Protein AF-A0A1J3DCC1-F1 (afdb_monomer_lite)

InterPro domains:
  IPR000403 Phosphatidylinositol 3-/4-kinase, catalytic domain [PF00454] (2-61)
  IPR044571 Phosphatidylinositol 4-kinase gamma 1-8 [PTHR45800] (1-84)

Organism: Noccaea caerulescens (NCBI:txid107243)

Secondary structure (DSSP, 8-state):
-TTSPPPHHHHHHHHH--HHHHHHHHHHH-TTS-HHHHHHHHHHHHHHHHHHHTT--HHHHHHHHS----TT--PPPHHHHHH-

Foldseek 3Di:
DQQDWDDPVRLVVLLPDDLVVVLVVCVVPPVPDDPLVSLLSSVLSVLSNVCSVVRHGNVRSVVLQDDDPPPDDPDDRPSRVSRD

Structure (mmCIF, N/CA/C/O backbone):
data_AF-A0A1J3DCC1-F1
#
_entry.id   AF-A0A1J3DCC1-F1
#
loop_
_atom_site.group_PDB
_atom_site.id
_atom_site.type_symbol
_atom_site.label_atom_id
_atom_site.label_alt_id
_atom_site.label_comp_id
_atom_site.label_asym_id
_atom_site.label_entity_id
_atom_site.label_seq_id
_atom_site.pdbx_PDB_ins_code
_atom_site.Cartn_x
_atom_site.Cartn_y
_atom_site.Cartn_z
_atom_site.occupancy
_atom_site.B_iso_or_equiv
_atom_site.auth_seq_id
_atom_site.auth_comp_id
_atom_site.auth_asym_id
_atom_site.auth_atom_id
_atom_site.pdbx_PDB_model_num
ATOM 1 N N . GLN A 1 1 ? -0.335 9.170 17.091 1.00 62.56 1 GLN A N 1
ATOM 2 C CA . GLN A 1 1 ? -1.020 9.269 15.783 1.00 62.56 1 GLN A CA 1
ATOM 3 C C . GLN A 1 1 ? -1.246 7.896 15.154 1.00 62.56 1 GLN A C 1
ATOM 5 O O . GLN A 1 1 ? -2.368 7.643 14.765 1.00 62.56 1 GLN A O 1
ATOM 10 N N . ALA A 1 2 ? -0.263 6.983 15.127 1.00 76.56 2 ALA A N 1
ATOM 11 C CA . ALA A 1 2 ? -0.408 5.684 14.448 1.00 76.56 2 ALA A CA 1
ATOM 12 C C . ALA A 1 2 ? -1.493 4.730 15.006 1.00 76.56 2 ALA A C 1
ATOM 14 O O . ALA A 1 2 ? -1.984 3.886 14.271 1.00 76.56 2 ALA A O 1
ATOM 15 N N . LEU A 1 3 ? -1.879 4.868 16.280 1.00 82.12 3 LEU A N 1
ATOM 16 C CA . LEU A 1 3 ? -2.944 4.069 16.912 1.00 82.12 3 LEU A CA 1
ATOM 17 C C . LEU A 1 3 ? -4.355 4.641 16.695 1.00 82.12 3 LEU A C 1
ATOM 19 O O . LEU A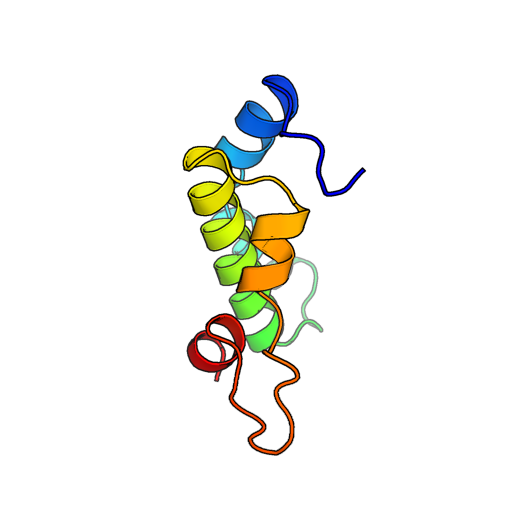 1 3 ? -5.333 4.058 17.151 1.00 82.12 3 LEU A O 1
ATOM 23 N N . VAL A 1 4 ? -4.468 5.817 16.072 1.00 88.38 4 VAL A N 1
ATOM 24 C CA . VAL A 1 4 ? -5.768 6.433 15.794 1.00 88.38 4 VAL A CA 1
ATOM 25 C C . VAL A 1 4 ? -6.355 5.744 14.556 1.00 88.38 4 VAL A C 1
ATOM 27 O O . VAL A 1 4 ? -5.638 5.627 13.558 1.00 88.38 4 VAL A O 1
ATOM 30 N N . PRO A 1 5 ? -7.615 5.272 14.600 1.00 88.62 5 PRO A N 1
ATOM 31 C CA . PRO A 1 5 ? -8.291 4.748 13.419 1.00 88.62 5 PRO A CA 1
ATOM 32 C C . PRO A 1 5 ? -8.381 5.800 12.314 1.00 88.62 5 PRO A C 1
ATOM 34 O O . PRO A 1 5 ? -8.437 6.999 12.593 1.00 88.62 5 PRO A O 1
ATOM 37 N N . PHE A 1 6 ? -8.450 5.352 11.064 1.00 92.62 6 PHE A N 1
ATOM 38 C CA . PHE A 1 6 ? -8.727 6.248 9.947 1.00 92.62 6 PHE A CA 1
ATOM 39 C C . PHE A 1 6 ? -10.113 6.886 10.094 1.00 92.62 6 PHE A C 1
ATOM 41 O O . PHE A 1 6 ? -11.087 6.222 10.450 1.00 92.62 6 PHE A O 1
ATOM 48 N N . SER A 1 7 ? -10.202 8.176 9.788 1.00 95.50 7 SER A N 1
ATOM 49 C CA . SER A 1 7 ? -11.468 8.884 9.603 1.00 95.50 7 SER A CA 1
ATOM 50 C C . SER A 1 7 ? -12.189 8.417 8.336 1.00 95.50 7 SER A C 1
ATOM 52 O O . SER A 1 7 ? -11.568 7.901 7.405 1.00 95.50 7 SER A O 1
ATOM 54 N N . ASP A 1 8 ? -13.495 8.679 8.243 1.00 95.88 8 ASP A N 1
ATOM 55 C CA . ASP A 1 8 ? -14.294 8.330 7.059 1.00 95.88 8 ASP A CA 1
ATOM 56 C C . ASP A 1 8 ? -13.724 8.939 5.770 1.00 95.88 8 ASP A C 1
ATOM 58 O O . ASP A 1 8 ? -13.675 8.290 4.725 1.00 95.88 8 ASP A O 1
ATOM 62 N N . THR A 1 9 ? -13.224 10.175 5.849 1.00 97.00 9 THR A N 1
ATOM 63 C CA . THR A 1 9 ? -12.579 10.855 4.720 1.00 97.00 9 THR A CA 1
ATOM 64 C C . THR A 1 9 ? -11.277 10.180 4.296 1.00 97.00 9 THR A C 1
ATOM 66 O O . THR A 1 9 ? -10.997 10.085 3.102 1.00 97.00 9 THR A O 1
ATOM 69 N N . GLU A 1 10 ? -10.489 9.676 5.249 1.00 96.12 10 GLU A N 1
ATOM 70 C CA . GLU A 1 10 ? -9.254 8.941 4.957 1.00 96.12 10 GLU A CA 1
ATOM 71 C C . GLU A 1 10 ? -9.563 7.561 4.370 1.00 96.12 10 GLU A C 1
ATOM 73 O O . GLU A 1 10 ? -8.949 7.173 3.379 1.00 96.12 10 GLU A O 1
ATOM 78 N N . LEU A 1 11 ? -10.558 6.848 4.905 1.00 96.94 11 LEU A N 1
ATOM 79 C CA . LEU A 1 11 ? -11.028 5.572 4.356 1.00 96.94 11 LEU A CA 1
ATOM 80 C C . LEU A 1 11 ? -11.555 5.733 2.924 1.00 96.94 11 LEU A C 1
ATOM 82 O O . LEU A 1 11 ? -11.231 4.936 2.038 1.00 96.94 11 LEU A O 1
ATOM 86 N N . GLN A 1 12 ? -12.320 6.795 2.662 1.00 97.88 12 GLN A N 1
ATOM 87 C CA . GLN A 1 12 ? -12.788 7.114 1.318 1.00 97.88 12 GLN A CA 1
ATOM 88 C C . GLN A 1 12 ? -11.617 7.436 0.383 1.00 97.88 12 GLN A C 1
ATOM 90 O O . GLN A 1 12 ? -11.588 6.955 -0.747 1.00 97.88 12 GLN A O 1
ATOM 95 N N . TYR A 1 13 ? -10.629 8.207 0.836 1.00 97.62 13 TYR A N 1
ATOM 96 C CA . TYR A 1 13 ? -9.432 8.482 0.043 1.00 97.62 13 TYR A CA 1
ATOM 97 C C . TYR A 1 13 ? -8.666 7.193 -0.290 1.00 97.62 13 TYR A C 1
ATOM 99 O O . TYR A 1 13 ? -8.423 6.906 -1.461 1.00 97.62 13 TYR A O 1
ATOM 107 N N . ILE A 1 14 ? -8.364 6.375 0.723 1.00 97.31 14 ILE A N 1
ATOM 108 C CA . ILE A 1 14 ? -7.633 5.112 0.573 1.00 97.31 14 ILE A CA 1
ATOM 109 C C . ILE A 1 14 ? -8.372 4.169 -0.385 1.00 97.31 14 ILE A C 1
ATOM 111 O O . ILE A 1 14 ? -7.765 3.615 -1.302 1.00 97.31 14 ILE A O 1
ATOM 115 N N . SER A 1 15 ? -9.690 4.010 -0.230 1.00 97.38 15 SER A N 1
ATOM 116 C CA . SER A 1 15 ? -10.485 3.119 -1.088 1.00 97.38 15 SER A CA 1
ATOM 117 C C . SER A 1 15 ? -10.483 3.531 -2.568 1.00 97.38 15 SER A C 1
ATOM 119 O O . SER A 1 15 ? -10.584 2.658 -3.435 1.00 97.38 15 SER A O 1
ATOM 121 N N . ASN A 1 16 ? -10.269 4.815 -2.868 1.00 97.94 16 ASN A N 1
ATOM 122 C CA . ASN A 1 16 ? -10.221 5.352 -4.229 1.00 97.94 16 ASN A CA 1
ATOM 123 C C . ASN A 1 16 ? -8.831 5.317 -4.887 1.00 97.94 16 ASN A C 1
ATOM 125 O O . ASN A 1 16 ? -8.740 5.585 -6.083 1.00 97.94 16 ASN A O 1
ATOM 129 N N . LEU A 1 17 ? -7.759 4.970 -4.162 1.00 97.88 17 LEU A N 1
ATOM 130 C CA . LEU A 1 17 ? -6.414 4.864 -4.746 1.00 97.88 17 LEU A CA 1
ATOM 131 C C . LEU A 1 17 ? -6.371 3.803 -5.855 1.00 97.88 17 LEU A C 1
ATOM 133 O O . L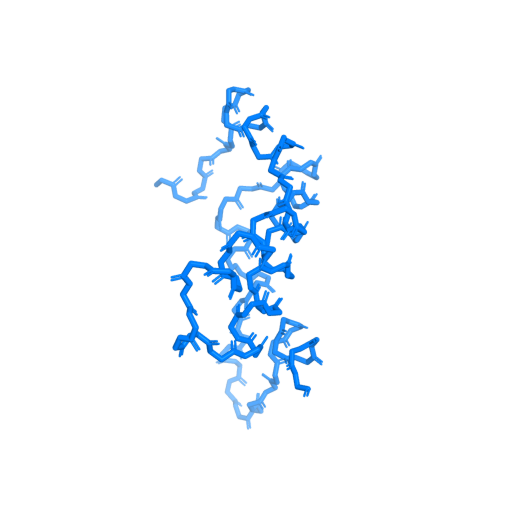EU A 1 17 ? -6.836 2.681 -5.646 1.00 97.88 17 LEU A O 1
ATOM 137 N N . ASP A 1 18 ? -5.776 4.114 -7.005 1.00 97.88 18 ASP A N 1
ATOM 138 C CA . ASP A 1 18 ? -5.591 3.158 -8.100 1.00 97.88 18 ASP A CA 1
ATOM 139 C C . ASP A 1 18 ? -4.095 2.855 -8.281 1.00 97.88 18 ASP A C 1
ATOM 141 O O . ASP A 1 18 ? -3.394 3.582 -8.989 1.00 97.88 18 ASP A O 1
ATOM 145 N N . PRO A 1 19 ? -3.589 1.766 -7.671 1.00 96.44 19 PRO A N 1
ATOM 146 C CA . PRO A 1 19 ? -2.168 1.446 -7.718 1.00 96.44 19 PRO A CA 1
ATOM 147 C C . PRO A 1 19 ? -1.648 1.198 -9.136 1.00 96.44 19 PRO A C 1
ATOM 149 O O . PRO A 1 19 ? -0.458 1.387 -9.383 1.00 96.44 19 PRO A O 1
ATOM 152 N N . PHE A 1 20 ? -2.498 0.763 -10.070 1.00 96.62 20 PHE A N 1
ATOM 153 C CA . PHE A 1 20 ? -2.073 0.481 -11.439 1.00 96.62 20 PHE A CA 1
ATOM 154 C C . PHE A 1 20 ? -1.980 1.759 -12.261 1.00 96.62 20 PHE A C 1
ATOM 156 O O . PHE A 1 20 ? -0.997 1.934 -12.983 1.00 96.62 20 PHE A O 1
ATOM 163 N N . LYS A 1 21 ? -2.944 2.668 -12.095 1.00 97.69 21 LYS A N 1
ATOM 164 C CA . LYS A 1 21 ? -2.901 3.996 -12.712 1.00 97.69 21 LYS A CA 1
ATOM 165 C C . LYS A 1 21 ? -1.723 4.820 -12.194 1.00 97.69 21 LYS A C 1
ATOM 167 O O . LYS A 1 21 ? -1.002 5.419 -12.990 1.00 97.69 21 LYS A O 1
ATOM 172 N N . ASP A 1 22 ? -1.475 4.792 -10.886 1.00 96.19 22 ASP A N 1
ATOM 173 C CA . ASP A 1 22 ? -0.326 5.476 -10.283 1.00 96.19 22 ASP A CA 1
ATOM 174 C C . ASP A 1 22 ? 0.996 4.879 -10.789 1.00 96.19 22 ASP A C 1
ATOM 176 O O . ASP A 1 22 ? 1.933 5.601 -11.128 1.00 96.19 22 ASP A O 1
ATOM 180 N N . ALA A 1 23 ? 1.067 3.551 -10.918 1.00 95.62 23 ALA A N 1
ATOM 181 C CA . ALA A 1 23 ? 2.234 2.869 -11.463 1.00 95.62 23 ALA A CA 1
ATOM 182 C C . ALA A 1 23 ? 2.470 3.158 -12.954 1.00 95.62 23 ALA A C 1
ATOM 184 O O . ALA A 1 23 ? 3.620 3.196 -13.388 1.00 95.62 23 ALA A O 1
ATOM 185 N N . GLU A 1 24 ? 1.420 3.316 -13.760 1.00 96.44 24 GLU A N 1
ATOM 186 C CA . GLU A 1 24 ? 1.535 3.738 -15.160 1.00 96.44 24 GLU A CA 1
ATOM 187 C C . GLU A 1 24 ? 2.075 5.168 -15.252 1.00 96.44 24 GLU A C 1
ATOM 189 O O . GLU A 1 24 ? 3.066 5.403 -15.945 1.00 96.44 24 GLU A O 1
ATOM 194 N N . LEU A 1 25 ? 1.495 6.093 -14.482 1.00 96.44 25 LEU A N 1
ATOM 195 C CA . LEU A 1 25 ? 1.948 7.480 -14.420 1.00 96.44 25 LEU A CA 1
ATOM 196 C C . LEU A 1 25 ? 3.427 7.563 -14.027 1.00 96.44 25 LEU A C 1
ATOM 198 O O . LEU A 1 25 ? 4.209 8.216 -14.707 1.00 96.44 25 LEU A O 1
ATOM 202 N N . LEU A 1 26 ? 3.848 6.848 -12.982 1.00 95.19 26 LEU A N 1
ATOM 203 C CA . LEU A 1 26 ? 5.240 6.884 -12.525 1.00 95.19 26 LEU A CA 1
ATOM 204 C C . LEU A 1 26 ? 6.221 6.270 -13.525 1.00 95.19 26 LEU A C 1
ATOM 206 O O . LEU A 1 26 ? 7.344 6.754 -13.634 1.00 95.19 26 LEU A O 1
ATOM 210 N N . ARG A 1 27 ? 5.820 5.236 -14.274 1.00 93.75 27 ARG A N 1
ATOM 211 C CA . ARG A 1 27 ? 6.664 4.684 -15.347 1.00 93.75 27 ARG A CA 1
ATOM 212 C C . ARG A 1 27 ? 6.868 5.679 -16.487 1.00 93.75 27 ARG A C 1
ATOM 214 O O . ARG A 1 27 ? 7.953 5.689 -17.058 1.00 93.75 27 ARG A O 1
ATOM 221 N N . ASN A 1 28 ? 5.852 6.485 -16.794 1.00 93.94 28 ASN A N 1
ATOM 222 C CA . ASN A 1 28 ? 5.897 7.473 -17.873 1.00 93.94 28 ASN A CA 1
ATOM 223 C C . ASN A 1 28 ? 6.640 8.754 -17.466 1.00 93.94 28 ASN A C 1
ATOM 225 O O . ASN A 1 28 ? 7.346 9.341 -18.280 1.00 93.94 28 ASN A O 1
ATOM 229 N N . GLU A 1 29 ? 6.498 9.184 -16.211 1.00 95.06 29 GLU A N 1
ATOM 230 C CA . GLU A 1 29 ? 7.065 10.453 -15.737 1.00 95.06 29 GLU A CA 1
ATOM 231 C C . GLU A 1 29 ? 8.463 10.293 -15.119 1.00 95.06 29 GLU A C 1
ATOM 233 O O . GLU A 1 29 ? 9.293 11.199 -15.200 1.00 95.06 29 GLU A O 1
ATOM 238 N N . LEU A 1 30 ? 8.761 9.144 -14.501 1.00 92.00 30 LEU A N 1
ATOM 239 C CA . LEU A 1 30 ? 9.989 8.928 -13.732 1.00 92.00 30 LEU A CA 1
ATOM 240 C C . LEU A 1 30 ? 10.762 7.706 -14.237 1.00 92.00 30 LEU A C 1
ATOM 242 O O . LEU A 1 30 ? 10.883 6.687 -13.561 1.00 92.00 30 LEU A O 1
ATOM 246 N N . HIS A 1 31 ? 11.373 7.836 -15.414 1.00 80.56 31 HIS A N 1
ATOM 247 C CA . HIS A 1 31 ? 12.161 6.769 -16.047 1.00 80.56 31 HIS A CA 1
ATOM 248 C C . HIS A 1 31 ? 13.359 6.255 -15.218 1.00 80.56 31 HIS A C 1
ATOM 250 O O . HIS A 1 31 ? 13.904 5.196 -15.522 1.00 80.56 31 HIS A O 1
ATOM 256 N N . SER A 1 32 ? 13.795 6.986 -14.186 1.00 89.88 32 SER A N 1
ATOM 257 C CA . SER A 1 32 ? 14.880 6.575 -13.283 1.00 89.88 32 SER A CA 1
ATOM 258 C C . SER A 1 32 ? 14.430 5.640 -12.155 1.00 89.88 32 SER A C 1
ATOM 260 O O . SER A 1 32 ? 15.281 5.073 -11.465 1.00 89.88 32 SER A O 1
ATOM 262 N N . LEU A 1 33 ? 13.120 5.465 -11.944 1.00 90.50 33 LEU A N 1
ATOM 263 C CA . LEU A 1 33 ? 12.597 4.579 -10.908 1.00 90.50 33 LEU A CA 1
ATOM 264 C C . LEU A 1 33 ? 12.753 3.109 -11.334 1.00 90.50 33 LEU A C 1
ATOM 266 O O . LEU A 1 33 ? 12.268 2.714 -12.397 1.00 90.50 33 LEU A O 1
ATOM 270 N N . PRO A 1 34 ? 13.393 2.258 -10.513 1.00 90.44 34 PRO A N 1
ATOM 271 C CA . PRO A 1 34 ? 13.526 0.848 -10.839 1.00 90.44 34 PRO A CA 1
ATOM 272 C C . PRO A 1 34 ? 12.161 0.151 -10.827 1.00 90.44 34 PRO A C 1
ATOM 274 O O . PRO A 1 34 ? 11.288 0.451 -10.011 1.00 90.44 34 PRO A O 1
ATOM 277 N N . ALA A 1 35 ? 11.996 -0.859 -11.686 1.00 88.44 35 ALA A N 1
ATOM 278 C CA . ALA A 1 35 ? 10.756 -1.632 -11.771 1.00 88.44 35 ALA A CA 1
ATOM 279 C C . ALA A 1 35 ? 10.347 -2.273 -10.428 1.00 88.44 35 ALA A C 1
ATOM 281 O O . ALA A 1 35 ? 9.156 -2.449 -10.174 1.00 88.44 35 ALA A O 1
ATOM 282 N N . SER A 1 36 ? 11.313 -2.594 -9.560 1.00 87.38 36 SER A N 1
ATOM 283 C CA . SER A 1 36 ? 11.064 -3.094 -8.203 1.00 87.38 36 SER A CA 1
ATOM 284 C C . SER A 1 36 ? 10.370 -2.064 -7.314 1.00 87.38 36 SER A C 1
ATOM 286 O O . SER A 1 36 ? 9.434 -2.421 -6.609 1.00 87.38 36 SER A O 1
ATOM 288 N N . ALA A 1 37 ? 10.745 -0.786 -7.389 1.00 90.00 37 ALA A N 1
ATOM 289 C CA . ALA A 1 37 ? 10.095 0.269 -6.616 1.00 90.00 37 ALA A CA 1
ATOM 290 C C . ALA A 1 37 ? 8.634 0.468 -7.045 1.00 90.00 37 ALA A C 1
ATOM 292 O O . ALA A 1 37 ? 7.761 0.648 -6.199 1.00 90.00 37 ALA A O 1
ATOM 293 N N . ILE A 1 38 ? 8.344 0.340 -8.345 1.00 93.44 38 ILE A N 1
ATOM 294 C CA . ILE A 1 38 ? 6.964 0.366 -8.845 1.00 93.44 38 ILE A CA 1
ATOM 295 C C . ILE A 1 38 ? 6.162 -0.842 -8.333 1.00 93.44 38 ILE A C 1
ATOM 297 O O . ILE A 1 38 ? 4.997 -0.692 -7.972 1.00 93.44 38 ILE A O 1
ATOM 301 N N . ARG A 1 39 ? 6.767 -2.037 -8.251 1.00 89.81 39 ARG A N 1
ATOM 302 C CA . ARG A 1 39 ? 6.108 -3.208 -7.642 1.00 89.81 39 ARG A CA 1
ATOM 303 C C . ARG A 1 39 ? 5.816 -2.988 -6.158 1.00 89.81 39 ARG A C 1
ATOM 305 O O . ARG A 1 39 ? 4.692 -3.241 -5.738 1.00 89.81 39 ARG A O 1
ATOM 312 N N . VAL A 1 40 ? 6.783 -2.465 -5.400 1.00 90.12 40 VAL A N 1
ATOM 313 C CA . VAL A 1 40 ? 6.603 -2.131 -3.977 1.00 90.12 40 VAL A CA 1
ATOM 314 C C . VAL A 1 40 ? 5.451 -1.148 -3.798 1.00 90.12 40 VAL A C 1
ATOM 316 O O . VAL A 1 40 ? 4.587 -1.391 -2.966 1.00 90.12 40 VAL A O 1
ATOM 319 N N . LEU A 1 41 ? 5.373 -0.091 -4.614 1.00 93.00 41 LEU A N 1
ATOM 320 C CA . LEU A 1 41 ? 4.250 0.849 -4.580 1.00 93.00 41 LEU A CA 1
ATOM 321 C C . LEU A 1 41 ? 2.905 0.135 -4.754 1.00 93.00 41 LEU A C 1
ATOM 323 O O . LEU A 1 41 ? 2.003 0.330 -3.944 1.00 93.00 41 LEU A O 1
ATOM 327 N N . ILE A 1 42 ? 2.777 -0.696 -5.793 1.00 94.06 42 ILE A N 1
ATOM 328 C CA . ILE A 1 42 ? 1.533 -1.423 -6.072 1.00 94.06 42 ILE A CA 1
ATOM 329 C C . ILE A 1 42 ? 1.152 -2.285 -4.866 1.00 94.06 42 ILE A C 1
ATOM 331 O O . ILE A 1 42 ? 0.023 -2.201 -4.386 1.00 94.06 42 ILE A O 1
ATOM 335 N N . VAL A 1 43 ? 2.092 -3.083 -4.352 1.00 91.81 43 VAL A N 1
ATOM 336 C CA . VAL A 1 43 ? 1.838 -3.995 -3.230 1.00 91.81 43 VAL A CA 1
ATOM 337 C C . VAL A 1 43 ? 1.476 -3.222 -1.960 1.00 91.81 43 VAL A C 1
ATOM 339 O O . VAL A 1 43 ? 0.479 -3.552 -1.320 1.00 91.81 43 VAL A O 1
ATOM 342 N N . CYS A 1 44 ? 2.218 -2.165 -1.618 1.00 92.12 44 CYS A N 1
ATOM 343 C CA . CYS A 1 44 ? 1.942 -1.326 -0.451 1.00 92.12 44 CYS A CA 1
ATOM 344 C C . CYS A 1 44 ? 0.558 -0.678 -0.526 1.00 92.12 44 CYS A C 1
ATOM 346 O O . CYS A 1 44 ? -0.182 -0.703 0.456 1.00 92.12 44 CYS A O 1
ATOM 348 N N . THR A 1 45 ? 0.185 -0.132 -1.684 1.00 95.38 45 THR A N 1
ATOM 349 C CA . THR A 1 45 ? -1.118 0.513 -1.873 1.00 95.38 45 THR A CA 1
ATOM 350 C C . THR A 1 45 ? -2.251 -0.510 -1.810 1.00 95.38 45 THR A C 1
ATOM 352 O O . THR A 1 45 ? -3.248 -0.265 -1.137 1.00 95.38 45 THR A O 1
ATOM 355 N N . VAL A 1 46 ? -2.105 -1.687 -2.431 1.00 94.44 46 VAL A N 1
ATOM 356 C CA . VAL A 1 46 ? -3.104 -2.768 -2.316 1.00 94.44 46 VAL A CA 1
ATOM 357 C C . VAL A 1 46 ? -3.253 -3.229 -0.865 1.00 94.44 46 VAL A C 1
ATOM 359 O O . VAL A 1 46 ? -4.378 -3.351 -0.379 1.00 94.44 46 VAL A O 1
ATOM 362 N N . PHE A 1 47 ? -2.141 -3.442 -0.159 1.00 93.12 47 PHE A N 1
ATOM 363 C CA . PHE A 1 47 ? -2.157 -3.842 1.246 1.00 93.12 47 PHE A CA 1
ATOM 364 C C . PHE A 1 47 ? -2.832 -2.788 2.127 1.00 93.12 47 PHE A C 1
ATOM 366 O O . PHE A 1 47 ? -3.716 -3.129 2.908 1.00 93.12 47 PHE A O 1
ATOM 373 N N . LEU A 1 48 ? -2.476 -1.510 1.960 1.00 94.69 48 LEU A N 1
ATOM 374 C CA . LEU A 1 48 ? -3.091 -0.398 2.685 1.00 94.69 48 LEU A CA 1
ATOM 375 C C . LEU A 1 48 ? -4.609 -0.380 2.481 1.00 94.69 48 LEU A C 1
ATOM 377 O O . LEU A 1 48 ? -5.350 -0.263 3.453 1.00 94.69 48 LEU A O 1
ATOM 381 N N . LYS A 1 49 ? -5.079 -0.554 1.239 1.00 96.00 49 LYS A N 1
ATOM 382 C CA . LYS A 1 49 ? -6.514 -0.610 0.931 1.00 96.00 49 LYS A CA 1
ATOM 383 C C . LYS A 1 49 ? -7.218 -1.741 1.671 1.00 96.00 49 LYS A C 1
ATOM 385 O O . LYS A 1 49 ? -8.271 -1.517 2.262 1.00 96.00 49 LYS A O 1
ATOM 390 N N . GLN A 1 50 ? -6.645 -2.941 1.648 1.00 94.81 50 GLN A N 1
ATOM 391 C CA . GLN A 1 50 ? -7.234 -4.103 2.314 1.00 94.81 50 GLN A CA 1
ATOM 392 C C . GLN A 1 50 ? -7.215 -3.964 3.838 1.00 94.81 50 GLN A C 1
ATOM 394 O O . GLN A 1 50 ? -8.215 -4.244 4.492 1.00 94.81 50 GLN A O 1
ATOM 399 N N . ALA A 1 51 ? -6.106 -3.492 4.405 1.00 93.00 51 ALA A N 1
ATOM 400 C CA . ALA A 1 51 ? -5.956 -3.328 5.842 1.00 93.00 51 ALA A CA 1
ATOM 401 C C . ALA A 1 51 ? -6.859 -2.219 6.404 1.00 93.00 51 ALA A C 1
ATOM 403 O O . ALA A 1 51 ? -7.513 -2.422 7.425 1.00 93.00 51 ALA A O 1
ATOM 404 N N . ALA A 1 52 ? -6.963 -1.085 5.705 1.00 94.94 52 ALA A N 1
ATOM 405 C CA . ALA A 1 52 ? -7.886 -0.013 6.068 1.00 94.94 52 ALA A CA 1
ATOM 406 C C . ALA A 1 52 ? -9.352 -0.476 5.976 1.00 94.94 52 ALA A C 1
ATOM 408 O O . ALA A 1 52 ? -10.141 -0.193 6.874 1.00 94.94 52 ALA A O 1
ATOM 409 N N . ALA A 1 53 ? -9.712 -1.257 4.948 1.00 94.69 53 ALA A N 1
ATOM 410 C CA . ALA A 1 53 ? -11.044 -1.860 4.835 1.00 94.69 53 ALA A CA 1
ATOM 411 C C . ALA A 1 53 ? -11.337 -2.895 5.940 1.00 94.69 53 ALA A C 1
ATOM 413 O O . ALA A 1 53 ? -12.492 -3.083 6.313 1.00 94.69 53 ALA A O 1
ATOM 414 N N . ALA A 1 54 ? -1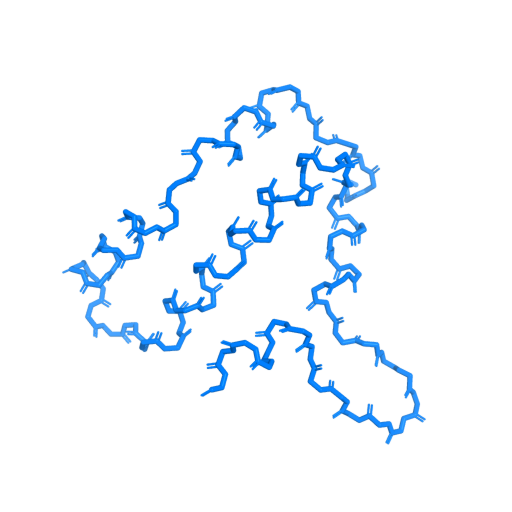0.301 -3.539 6.484 1.00 93.94 54 ALA A N 1
ATOM 415 C CA . ALA A 1 54 ? -10.396 -4.427 7.640 1.00 93.94 54 ALA A CA 1
ATOM 416 C C . ALA A 1 54 ? -10.453 -3.678 8.989 1.00 93.94 54 ALA A C 1
ATOM 418 O O . ALA A 1 54 ? -10.534 -4.321 10.034 1.00 93.94 54 ALA A O 1
ATOM 419 N N . GLY A 1 55 ? -10.420 -2.340 8.981 1.00 93.38 55 GLY A N 1
ATOM 420 C CA . GLY A 1 55 ? -10.499 -1.507 10.182 1.00 93.38 55 GLY A CA 1
ATOM 421 C C . GLY A 1 55 ? -9.185 -1.372 10.952 1.00 93.38 55 GLY A C 1
ATOM 422 O O . GLY A 1 55 ? -9.207 -0.899 12.086 1.00 93.38 55 GLY A O 1
ATOM 423 N N . LEU A 1 56 ? -8.055 -1.773 10.360 1.00 92.81 56 LEU A N 1
ATOM 424 C CA . LEU A 1 56 ? -6.746 -1.659 11.001 1.00 92.81 56 LEU A CA 1
ATOM 425 C C . LEU A 1 56 ? -6.267 -0.204 11.022 1.00 92.81 56 LEU A C 1
ATOM 427 O O . LEU A 1 56 ? -6.403 0.524 10.035 1.00 92.81 56 LEU A O 1
ATOM 431 N N . CYS A 1 57 ? -5.651 0.205 12.129 1.00 92.38 57 CYS A N 1
ATOM 432 C CA . CYS A 1 57 ? -4.948 1.480 12.231 1.00 92.38 57 CYS A CA 1
ATOM 433 C C . CYS A 1 57 ? -3.523 1.392 11.655 1.00 92.38 57 CYS A C 1
ATOM 435 O O . CYS A 1 57 ? -2.986 0.314 11.392 1.00 92.38 57 CYS A O 1
ATOM 437 N N . LEU A 1 58 ? -2.867 2.544 11.481 1.00 89.75 58 LEU A N 1
ATOM 438 C CA . LEU A 1 58 ? -1.512 2.611 10.917 1.00 89.75 58 LEU A CA 1
ATOM 439 C C . LEU A 1 58 ? -0.469 1.824 11.725 1.00 89.75 58 LEU A C 1
ATOM 441 O O . LEU A 1 58 ? 0.479 1.310 11.138 1.00 89.75 58 LEU A O 1
ATOM 445 N N . ALA A 1 59 ? -0.625 1.720 13.046 1.00 88.06 59 ALA A N 1
ATOM 446 C CA . ALA A 1 59 ? 0.280 0.942 13.888 1.00 88.06 59 ALA A CA 1
ATOM 447 C C . ALA A 1 59 ? 0.196 -0.559 13.567 1.00 88.06 59 ALA A C 1
ATOM 449 O O . ALA A 1 59 ? 1.226 -1.191 13.354 1.00 88.06 59 ALA A O 1
ATOM 450 N N . GLU A 1 60 ? -1.019 -1.100 13.453 1.00 87.38 60 GLU A N 1
ATOM 451 C CA . GLU A 1 60 ? -1.265 -2.511 13.116 1.00 87.38 60 GLU A CA 1
ATOM 452 C C . GLU A 1 60 ? -0.841 -2.836 11.677 1.00 87.38 60 GLU A C 1
ATOM 454 O O . GLU A 1 60 ? -0.347 -3.924 11.384 1.00 87.38 60 GLU A O 1
ATOM 459 N N . ILE A 1 61 ? -1.013 -1.877 10.763 1.00 89.56 61 ILE A N 1
ATOM 460 C CA . ILE A 1 61 ? -0.520 -1.966 9.383 1.00 89.56 61 ILE A CA 1
ATOM 461 C C . ILE A 1 61 ? 1.009 -2.019 9.373 1.00 89.56 61 ILE A C 1
ATOM 463 O O . ILE A 1 61 ? 1.589 -2.897 8.735 1.00 89.56 61 ILE A O 1
ATOM 467 N N . GLY A 1 62 ? 1.660 -1.102 10.093 1.00 85.69 62 GLY A N 1
ATOM 468 C CA . GLY A 1 62 ? 3.115 -1.018 10.182 1.00 85.69 62 GLY A CA 1
ATOM 469 C C . GLY A 1 62 ? 3.736 -2.277 10.781 1.00 85.69 62 GLY A C 1
ATOM 470 O O . GLY A 1 62 ? 4.716 -2.781 10.240 1.00 85.69 62 GLY A O 1
ATOM 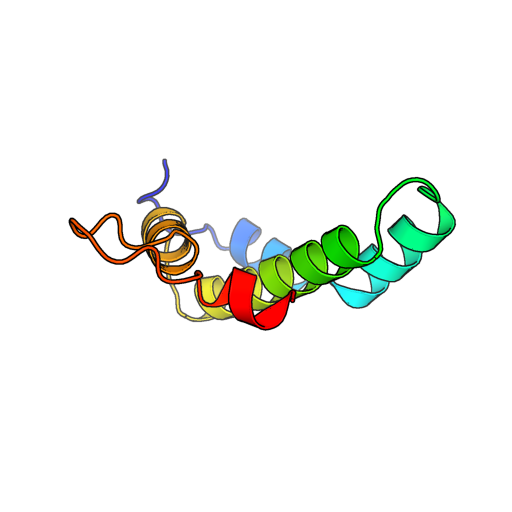471 N N . GLU A 1 63 ? 3.131 -2.836 11.827 1.00 83.62 63 GLU A N 1
ATOM 472 C CA . GLU A 1 63 ? 3.550 -4.113 12.417 1.00 83.62 63 GLU A CA 1
ATOM 473 C C . GLU A 1 63 ? 3.568 -5.242 11.375 1.00 83.62 63 GLU A C 1
ATOM 475 O O . GLU A 1 63 ? 4.538 -5.982 11.283 1.00 83.62 63 GLU A O 1
ATOM 480 N N . LYS A 1 64 ? 2.547 -5.326 10.514 1.00 77.81 64 LYS A N 1
ATOM 481 C CA . LYS A 1 64 ? 2.441 -6.373 9.480 1.00 77.81 64 LYS A CA 1
ATOM 482 C C . LYS A 1 64 ? 3.335 -6.145 8.258 1.00 77.81 64 LYS A C 1
ATOM 484 O O . LYS A 1 64 ? 3.611 -7.088 7.518 1.00 77.81 64 LYS A O 1
ATOM 489 N N . MET A 1 65 ? 3.748 -4.902 8.012 1.00 73.69 65 MET A N 1
ATOM 490 C CA . MET A 1 65 ? 4.631 -4.534 6.898 1.00 73.69 65 MET A CA 1
ATOM 491 C C . MET A 1 65 ? 6.118 -4.642 7.248 1.00 73.69 65 MET A C 1
ATOM 493 O O . MET A 1 65 ? 6.954 -4.728 6.345 1.00 73.69 65 MET A O 1
ATOM 497 N N . THR A 1 66 ? 6.454 -4.630 8.536 1.00 68.88 66 THR A N 1
ATOM 498 C CA . THR A 1 66 ? 7.838 -4.608 9.015 1.00 68.88 66 THR A CA 1
ATOM 499 C C . THR A 1 66 ? 8.284 -6.016 9.408 1.00 68.88 66 THR A C 1
ATOM 501 O O . THR A 1 66 ? 7.470 -6.858 9.772 1.00 68.88 66 THR A O 1
ATOM 504 N N . ARG A 1 67 ? 9.585 -6.304 9.300 1.00 62.97 67 ARG A N 1
ATOM 505 C CA . ARG A 1 67 ? 10.156 -7.573 9.771 1.00 62.97 67 ARG A CA 1
ATOM 506 C C . ARG A 1 67 ? 9.956 -7.730 11.279 1.00 62.97 67 ARG A C 1
ATOM 508 O O . ARG A 1 67 ? 10.169 -6.773 12.025 1.00 62.97 67 ARG A O 1
ATOM 515 N N . ASP A 1 68 ? 9.664 -8.951 11.718 1.00 58.44 68 ASP A N 1
ATOM 516 C CA . ASP A 1 68 ? 9.786 -9.315 13.126 1.00 58.44 68 ASP A CA 1
ATOM 517 C C . ASP A 1 68 ? 11.268 -9.293 13.507 1.00 58.44 68 ASP A C 1
ATOM 519 O O . ASP A 1 68 ? 12.065 -10.097 13.024 1.00 58.44 68 ASP A O 1
ATOM 523 N N . PHE A 1 69 ? 11.660 -8.377 14.392 1.00 53.62 69 PHE A N 1
ATOM 524 C CA . PHE A 1 69 ? 13.042 -8.244 14.875 1.00 53.62 69 PHE A CA 1
ATOM 525 C C . PHE A 1 69 ? 13.393 -9.329 15.919 1.00 53.62 69 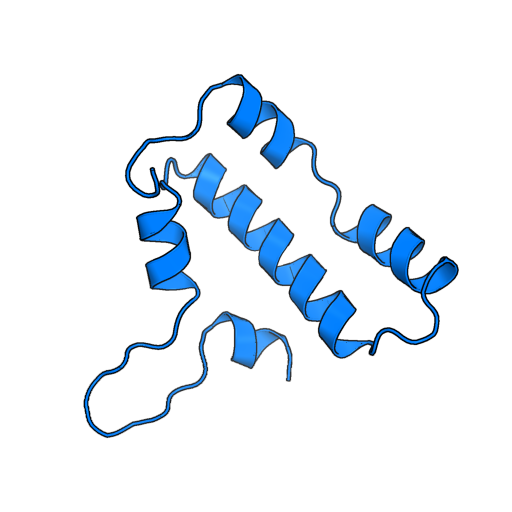PHE A C 1
ATOM 527 O O . PHE A 1 69 ? 14.104 -9.097 16.902 1.00 53.62 69 PHE A O 1
ATOM 534 N N . SER A 1 70 ? 12.849 -10.531 15.736 1.00 52.59 70 SER A N 1
ATOM 535 C CA . SER A 1 70 ? 12.977 -11.667 16.638 1.00 52.59 70 SER A CA 1
ATOM 536 C C . SER A 1 70 ? 14.357 -12.305 16.482 1.00 52.59 70 SER A C 1
ATOM 538 O O . SER A 1 70 ? 14.577 -13.167 15.642 1.00 52.59 70 SER A O 1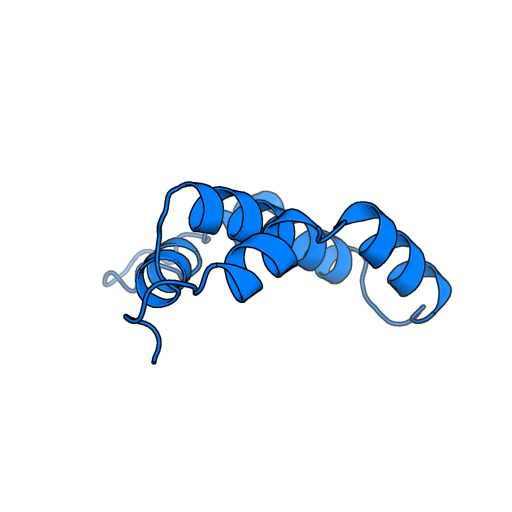
ATOM 540 N N . ARG A 1 71 ? 15.301 -11.830 17.303 1.00 48.97 71 ARG A N 1
ATOM 541 C CA . ARG A 1 71 ? 16.583 -12.438 17.718 1.00 48.97 71 ARG A CA 1
ATOM 542 C C . ARG A 1 71 ? 17.040 -13.689 16.928 1.00 48.97 71 ARG A C 1
ATOM 544 O O . ARG A 1 71 ? 17.104 -14.775 17.497 1.00 48.97 71 ARG A O 1
ATOM 551 N N . GLY A 1 72 ? 17.468 -13.516 15.675 1.00 54.19 72 GLY A N 1
ATOM 552 C CA . GLY A 1 72 ? 18.399 -14.444 15.016 1.00 54.19 72 GLY A CA 1
ATOM 553 C C . GLY A 1 72 ? 18.027 -14.971 13.631 1.00 54.19 72 GLY A C 1
ATOM 554 O O . GLY A 1 72 ? 18.922 -15.478 12.963 1.00 54.19 72 GLY A O 1
ATOM 555 N N . GLU A 1 73 ? 16.785 -14.826 13.165 1.00 56.28 73 GLU A N 1
ATOM 556 C CA . GLU A 1 73 ? 16.410 -15.199 11.792 1.00 56.28 73 GLU A CA 1
ATOM 557 C C . GLU A 1 73 ? 15.909 -13.973 11.023 1.00 56.28 73 GLU A C 1
ATOM 559 O O . GLU A 1 73 ? 14.789 -13.504 11.219 1.00 56.28 73 GLU A O 1
ATOM 564 N N . ASP A 1 74 ? 16.757 -13.447 10.134 1.00 55.69 74 ASP A N 1
ATOM 565 C CA . ASP A 1 74 ? 16.402 -12.407 9.164 1.00 55.69 74 ASP A CA 1
ATOM 566 C C . ASP A 1 74 ? 15.421 -12.972 8.120 1.00 55.69 74 ASP A C 1
ATOM 568 O O . ASP A 1 74 ? 15.795 -13.296 6.992 1.00 55.69 74 ASP A O 1
ATOM 572 N N . SER A 1 75 ? 14.153 -13.125 8.497 1.00 61.28 75 SER A N 1
ATOM 573 C CA . SER A 1 75 ? 13.088 -13.486 7.560 1.00 61.28 75 SER A CA 1
ATOM 574 C C . SER A 1 75 ? 12.663 -12.262 6.741 1.00 61.28 75 SER A C 1
ATOM 576 O O . SER A 1 75 ? 12.542 -11.151 7.261 1.00 61.28 75 SER A O 1
ATOM 578 N N . PHE A 1 76 ? 12.477 -12.445 5.431 1.00 60.41 76 PHE A N 1
ATOM 579 C CA . PHE A 1 76 ? 11.903 -11.416 4.562 1.00 60.41 76 PHE A CA 1
ATOM 580 C C . PHE A 1 76 ? 10.495 -11.057 5.040 1.00 60.41 76 PHE A C 1
ATOM 582 O O . PHE A 1 76 ? 9.719 -11.948 5.400 1.00 60.41 76 PHE A O 1
ATOM 589 N N . SER A 1 77 ? 10.129 -9.775 4.993 1.00 66.94 77 SER A N 1
ATOM 590 C CA . SER A 1 77 ? 8.733 -9.400 5.206 1.00 66.94 77 SER A CA 1
ATOM 591 C C . SER A 1 77 ? 7.855 -10.016 4.109 1.00 66.94 77 SER A C 1
ATOM 593 O O . SER A 1 77 ? 8.313 -10.310 3.000 1.00 66.94 77 SER A O 1
ATOM 595 N N . LEU A 1 78 ? 6.560 -10.194 4.390 1.00 65.44 78 LEU A N 1
ATOM 596 C CA . LEU A 1 78 ? 5.593 -10.628 3.372 1.00 65.44 78 LEU A CA 1
ATOM 597 C C . LEU A 1 78 ? 5.662 -9.749 2.114 1.00 65.44 78 LEU A C 1
ATOM 599 O O . LEU A 1 78 ? 5.500 -10.239 1.002 1.00 65.44 78 LEU A O 1
ATOM 603 N N . LEU A 1 79 ? 5.950 -8.461 2.299 1.00 66.75 79 LEU A N 1
ATOM 604 C CA . LEU A 1 79 ? 6.087 -7.487 1.226 1.00 66.75 79 LEU A CA 1
ATOM 605 C C . LEU A 1 79 ? 7.369 -7.705 0.412 1.00 66.75 79 LEU A C 1
ATOM 607 O O . LEU A 1 79 ? 7.326 -7.668 -0.816 1.00 66.75 79 LEU A O 1
ATOM 611 N N . GLU A 1 80 ? 8.492 -7.978 1.078 1.00 66.81 80 GLU A N 1
ATOM 612 C CA . GLU A 1 80 ? 9.769 -8.268 0.419 1.00 66.81 80 GLU A CA 1
ATOM 613 C C . GLU A 1 80 ? 9.686 -9.542 -0.436 1.00 66.81 80 GLU A C 1
ATOM 615 O O . GLU A 1 80 ? 10.105 -9.518 -1.592 1.00 66.81 80 GLU A O 1
ATOM 620 N N . ASN A 1 81 ? 9.054 -10.606 0.076 1.00 66.56 81 ASN A N 1
ATOM 621 C CA . ASN A 1 81 ? 8.837 -11.857 -0.666 1.00 66.56 81 ASN A CA 1
ATOM 622 C C . ASN A 1 81 ? 7.993 -11.673 -1.939 1.00 66.56 81 ASN A C 1
ATOM 624 O O . ASN A 1 81 ? 8.152 -12.415 -2.904 1.00 66.56 81 ASN A O 1
ATOM 628 N N . LEU A 1 82 ? 7.078 -10.699 -1.953 1.00 64.56 82 LEU A N 1
ATOM 629 C CA . LEU A 1 82 ? 6.251 -10.386 -3.124 1.00 64.56 82 LEU A CA 1
ATOM 630 C C . LEU A 1 82 ? 6.987 -9.529 -4.168 1.00 64.56 82 LEU A C 1
ATOM 632 O O . LEU A 1 82 ? 6.494 -9.377 -5.287 1.00 64.56 82 LEU A O 1
ATOM 636 N N . CYS A 1 83 ? 8.131 -8.934 -3.810 1.00 61.66 83 CYS A N 1
ATOM 637 C CA . CYS A 1 83 ? 8.833 -7.952 -4.641 1.00 61.66 83 CYS A CA 1
ATOM 638 C C . CYS A 1 83 ? 10.151 -8.453 -5.263 1.00 61.66 83 CYS A C 1
ATOM 640 O O . CYS A 1 83 ? 10.628 -7.803 -6.210 1.00 61.66 83 CYS A O 1
ATOM 642 N N . THR A 1 84 ? 10.708 -9.561 -4.755 1.00 62.28 84 THR A N 1
ATOM 643 C CA . THR A 1 84 ? 11.822 -10.335 -5.348 1.00 62.28 84 THR A CA 1
ATOM 644 C C . THR A 1 84 ? 11.447 -10.943 -6.690 1.00 62.28 84 THR A C 1
ATOM 646 O O . THR A 1 84 ? 12.208 -10.707 -7.655 1.00 62.28 84 THR A O 1
#

pLDDT: mean 84.72, std 14.39, range [48.97, 97.94]

Radius of gyration: 14.6 Å; chains: 1; bounding box: 33×26×36 Å

Sequence (84 aa):
QALVPFSDTELQYISNLDPFKDAELLRNELHSLPASAIRVLIVCTVFLKQAAAAGLCLAEIGEKMTRDFSRGEDSFSLLENLCT